Protein AF-A0A0L0UKL9-F1 (afdb_monomer)

Organism: NCBI:txid1165861

Structure (mmCIF, N/CA/C/O backbone):
data_AF-A0A0L0UKL9-F1
#
_entry.id   AF-A0A0L0UKL9-F1
#
loop_
_atom_site.group_PDB
_atom_site.id
_atom_site.type_symbol
_atom_site.label_atom_id
_atom_site.label_alt_id
_atom_site.label_comp_id
_atom_site.label_asym_id
_atom_site.label_entity_id
_atom_site.label_seq_id
_atom_site.pdbx_PDB_ins_code
_atom_site.Cartn_x
_atom_site.Cartn_y
_atom_site.Cartn_z
_atom_site.occupancy
_atom_site.B_iso_or_equiv
_atom_site.auth_seq_id
_atom_site.auth_comp_id
_atom_site.auth_asym_id
_atom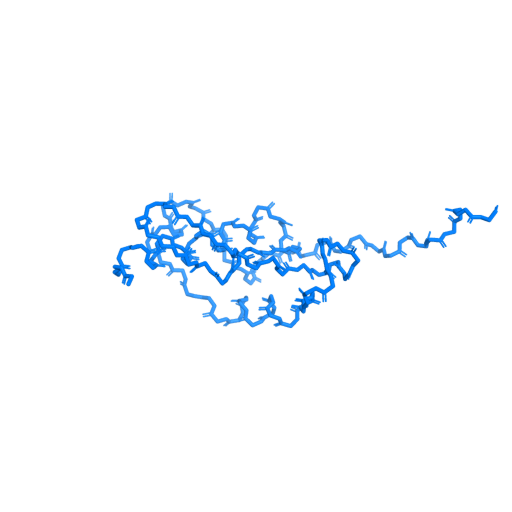_site.auth_atom_id
_atom_site.pdbx_PDB_model_num
ATOM 1 N N . MET A 1 1 ? -14.636 -2.078 -13.025 1.00 62.03 1 MET A N 1
ATOM 2 C CA . MET A 1 1 ? -14.272 -2.757 -11.773 1.00 62.03 1 MET A CA 1
ATOM 3 C C . MET A 1 1 ? -15.398 -2.516 -10.784 1.00 62.03 1 MET A C 1
ATOM 5 O O . MET A 1 1 ? -15.808 -1.369 -10.659 1.00 62.03 1 MET A O 1
ATOM 9 N N . ASP A 1 2 ? -15.933 -3.564 -10.163 1.00 79.50 2 ASP A N 1
ATOM 10 C CA . ASP A 1 2 ? -17.068 -3.438 -9.239 1.00 79.50 2 ASP A CA 1
ATOM 11 C C . ASP A 1 2 ? -16.652 -2.720 -7.946 1.00 79.50 2 ASP A C 1
ATOM 13 O O . ASP A 1 2 ? -15.506 -2.842 -7.504 1.00 79.50 2 ASP A O 1
ATOM 17 N N . LEU A 1 3 ? -17.573 -1.961 -7.344 1.00 74.62 3 LEU A N 1
ATOM 18 C CA . LEU A 1 3 ? -17.303 -1.130 -6.161 1.00 74.62 3 LEU A CA 1
ATOM 19 C C . LEU A 1 3 ? -16.783 -1.953 -4.967 1.00 74.62 3 LEU A C 1
ATOM 21 O O . LEU A 1 3 ? -15.901 -1.508 -4.229 1.00 74.62 3 LEU A O 1
ATOM 25 N N . ASP A 1 4 ? -17.280 -3.179 -4.819 1.00 82.50 4 ASP A N 1
ATOM 26 C CA . ASP A 1 4 ? -16.864 -4.098 -3.758 1.00 82.50 4 ASP A CA 1
ATOM 27 C C . ASP A 1 4 ? -15.400 -4.518 -3.927 1.00 82.50 4 ASP A C 1
ATOM 29 O O . ASP A 1 4 ? -14.616 -4.487 -2.975 1.00 82.50 4 ASP A O 1
ATOM 33 N N . ASN A 1 5 ? -14.992 -4.805 -5.166 1.00 86.00 5 ASN A N 1
ATOM 34 C CA . ASN A 1 5 ? -13.610 -5.158 -5.468 1.00 86.00 5 ASN A CA 1
ATOM 35 C C . ASN A 1 5 ? -12.673 -3.974 -5.173 1.00 86.00 5 ASN A C 1
ATOM 37 O O . ASN A 1 5 ? -11.559 -4.185 -4.697 1.00 86.00 5 ASN A O 1
ATOM 41 N N . LEU A 1 6 ? -13.111 -2.728 -5.406 1.00 89.06 6 LEU A N 1
ATOM 42 C CA . LEU A 1 6 ? -12.302 -1.540 -5.106 1.00 89.06 6 LEU A CA 1
ATOM 43 C C . LEU A 1 6 ? -12.027 -1.418 -3.602 1.00 89.06 6 LEU A C 1
ATOM 45 O O . LEU A 1 6 ? -10.912 -1.087 -3.201 1.00 89.06 6 LEU A O 1
ATOM 49 N N . THR A 1 7 ? -13.024 -1.729 -2.774 1.00 93.56 7 THR A N 1
ATOM 50 C CA . THR A 1 7 ? -12.908 -1.679 -1.309 1.00 93.56 7 THR A CA 1
ATOM 51 C C . THR A 1 7 ? -11.934 -2.746 -0.801 1.00 93.56 7 THR A C 1
ATOM 53 O O . THR A 1 7 ? -11.063 -2.447 0.022 1.00 93.56 7 THR A O 1
ATOM 56 N N . ILE A 1 8 ? -12.017 -3.966 -1.348 1.00 94.50 8 ILE A N 1
ATOM 57 C CA . ILE A 1 8 ? -11.082 -5.063 -1.050 1.00 94.50 8 ILE A CA 1
ATOM 58 C C . ILE A 1 8 ? -9.656 -4.685 -1.459 1.00 94.50 8 ILE A C 1
ATOM 60 O O . ILE A 1 8 ? -8.737 -4.817 -0.655 1.00 94.50 8 ILE A O 1
ATOM 64 N N . MET A 1 9 ? -9.459 -4.178 -2.678 1.00 95.00 9 MET A N 1
ATOM 65 C CA . MET A 1 9 ? -8.131 -3.793 -3.170 1.00 95.00 9 MET A CA 1
ATOM 66 C C . MET A 1 9 ? -7.509 -2.657 -2.356 1.00 95.00 9 MET A C 1
ATOM 68 O O . MET A 1 9 ? -6.327 -2.707 -2.027 1.00 95.00 9 MET A O 1
ATOM 72 N N . ASN A 1 10 ? -8.302 -1.653 -1.985 1.00 95.88 10 ASN A N 1
ATOM 73 C CA . ASN A 1 10 ? -7.840 -0.551 -1.148 1.00 95.88 10 ASN A CA 1
ATOM 74 C C . ASN A 1 10 ? -7.376 -1.041 0.239 1.00 95.88 10 ASN A C 1
ATOM 76 O O . ASN A 1 10 ? -6.319 -0.623 0.716 1.00 95.88 10 ASN A O 1
ATOM 80 N N . ALA A 1 11 ? -8.119 -1.975 0.845 1.00 97.44 11 ALA A N 1
ATOM 81 C CA . ALA A 1 11 ? -7.726 -2.610 2.101 1.00 97.44 11 ALA A CA 1
ATOM 82 C C . ALA A 1 11 ? -6.509 -3.533 1.936 1.00 97.44 11 ALA A C 1
ATOM 84 O O . ALA A 1 11 ? -5.663 -3.589 2.823 1.00 97.44 11 ALA A O 1
ATOM 85 N N . PHE A 1 12 ? -6.374 -4.215 0.796 1.00 97.25 12 PHE A N 1
ATOM 86 C CA . PHE A 1 12 ? -5.200 -5.032 0.492 1.00 97.25 12 PHE A CA 1
ATOM 87 C C . PHE A 1 12 ? -3.928 -4.180 0.402 1.00 97.25 12 PHE A C 1
ATOM 89 O 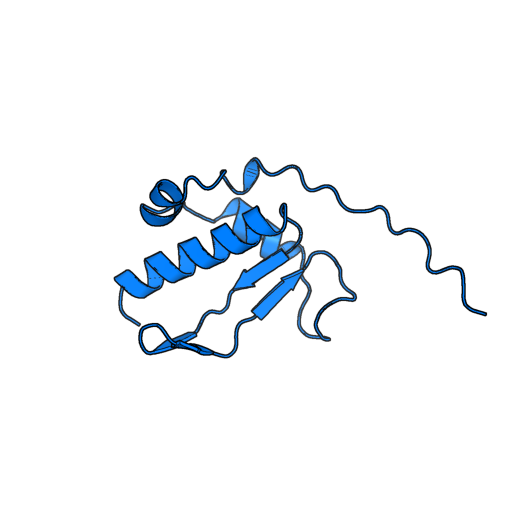O . PHE A 1 12 ? -2.933 -4.513 1.044 1.00 97.25 12 PHE A O 1
ATOM 96 N N . THR A 1 13 ? -3.961 -3.038 -0.295 1.00 97.75 13 THR A N 1
ATOM 97 C CA . THR A 1 13 ? -2.834 -2.090 -0.305 1.00 97.75 13 THR A CA 1
ATOM 98 C C . THR A 1 13 ? -2.447 -1.668 1.118 1.00 97.75 13 THR A C 1
ATOM 100 O O . TH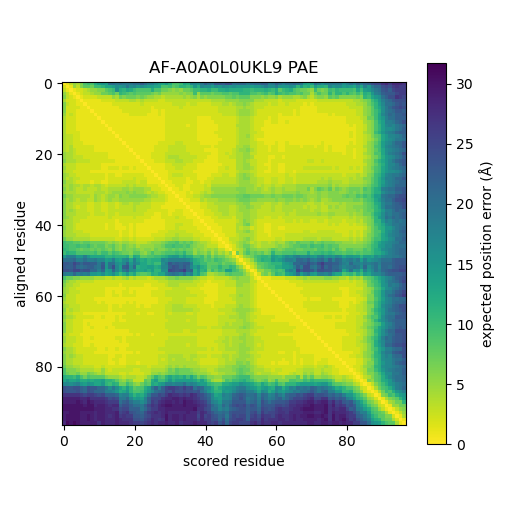R A 1 13 ? -1.269 -1.726 1.473 1.00 97.75 13 THR A O 1
ATOM 103 N N . HIS A 1 14 ? -3.420 -1.330 1.972 1.00 98.38 14 HIS A N 1
ATOM 104 C CA . HIS A 1 14 ? -3.165 -1.004 3.382 1.00 98.38 14 HIS A CA 1
ATOM 105 C C . HIS A 1 14 ? -2.564 -2.176 4.158 1.00 98.38 14 HIS A C 1
ATOM 107 O O . HIS A 1 14 ? -1.543 -2.010 4.823 1.00 98.38 14 HIS A O 1
ATOM 113 N N . TRP A 1 15 ? -3.124 -3.373 4.017 1.00 98.44 15 TRP A N 1
ATOM 114 C CA . TRP A 1 15 ? -2.604 -4.573 4.664 1.00 98.44 15 TRP A CA 1
ATOM 115 C C . TRP A 1 15 ? -1.144 -4.847 4.279 1.00 98.44 15 TRP A C 1
ATOM 117 O O . TRP A 1 15 ? -0.339 -5.158 5.158 1.00 98.44 15 TRP A O 1
ATOM 127 N N . THR A 1 16 ? -0.764 -4.668 3.007 1.00 97.75 16 THR A N 1
ATOM 128 C CA . THR A 1 16 ? 0.641 -4.834 2.585 1.00 97.75 16 THR A CA 1
ATOM 129 C C . THR A 1 16 ? 1.573 -3.815 3.245 1.00 97.75 16 THR A C 1
ATOM 131 O O . THR A 1 16 ? 2.662 -4.193 3.672 1.00 97.75 16 THR A O 1
ATOM 134 N N . TYR A 1 17 ? 1.124 -2.565 3.418 1.00 97.38 17 TYR A N 1
ATOM 135 C CA . TYR A 1 17 ? 1.873 -1.521 4.126 1.00 97.38 17 TYR A CA 1
ATOM 136 C C . TYR A 1 17 ? 2.094 -1.854 5.608 1.00 97.38 17 TYR A C 1
ATOM 138 O O . TYR A 1 17 ? 3.205 -1.714 6.119 1.00 97.38 17 TYR A O 1
ATOM 146 N N . ILE A 1 18 ? 1.060 -2.338 6.304 1.00 97.56 18 ILE A N 1
ATOM 147 C CA . ILE A 1 18 ? 1.185 -2.743 7.714 1.00 97.56 18 ILE A CA 1
ATOM 148 C C . ILE A 1 18 ? 2.080 -3.976 7.847 1.00 97.56 18 ILE A C 1
ATOM 150 O O . ILE A 1 18 ? 2.989 -4.004 8.675 1.00 97.56 18 ILE A O 1
ATOM 154 N N . THR A 1 19 ? 1.875 -4.973 6.988 1.00 96.75 19 THR A N 1
ATOM 155 C CA . THR A 1 19 ? 2.636 -6.232 7.009 1.00 96.75 19 THR A CA 1
ATOM 156 C C . THR A 1 19 ? 4.125 -6.004 6.737 1.00 96.75 19 THR A C 1
ATOM 158 O O . THR A 1 19 ? 4.970 -6.690 7.311 1.00 96.75 19 THR A O 1
ATOM 161 N N . SER A 1 20 ? 4.465 -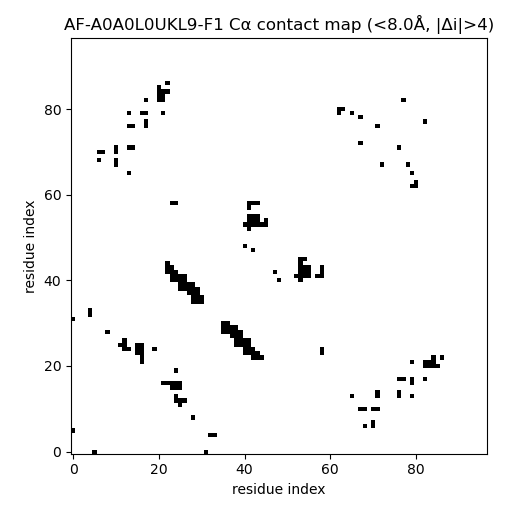5.009 5.912 1.00 94.19 20 SER A N 1
ATOM 162 C CA . SER A 1 20 ? 5.851 -4.611 5.639 1.00 94.19 20 SER A CA 1
ATOM 163 C C . SER A 1 20 ? 6.461 -3.702 6.716 1.00 94.19 20 SER A C 1
ATOM 165 O O . SER A 1 20 ? 7.596 -3.249 6.551 1.00 94.19 20 SER A O 1
ATOM 167 N N . GLN A 1 21 ? 5.737 -3.401 7.802 1.00 94.94 21 GLN A N 1
ATOM 168 C CA . GLN A 1 21 ? 6.142 -2.431 8.832 1.00 94.94 21 GLN A CA 1
ATOM 169 C C . GLN A 1 21 ? 6.450 -1.045 8.237 1.00 94.94 21 GLN A C 1
ATOM 171 O O . GLN A 1 21 ? 7.381 -0.345 8.639 1.00 94.94 21 GLN A O 1
ATOM 176 N N . GLY A 1 22 ? 5.668 -0.662 7.229 1.00 93.50 22 GLY A N 1
ATOM 177 C CA . GLY A 1 22 ? 5.719 0.641 6.581 1.00 93.50 22 GLY A CA 1
ATOM 178 C C . GLY A 1 22 ? 6.870 0.854 5.594 1.00 93.50 22 GLY A C 1
ATOM 179 O O . GLY A 1 22 ? 7.111 1.993 5.167 1.00 93.50 22 GLY A O 1
ATOM 180 N N . THR A 1 23 ? 7.579 -0.217 5.226 1.00 92.44 23 THR A N 1
ATOM 181 C CA . THR A 1 23 ? 8.716 -0.168 4.292 1.00 92.44 23 THR A CA 1
ATOM 182 C C . THR A 1 23 ? 8.287 -0.217 2.828 1.00 92.44 23 THR A C 1
ATOM 184 O O . THR A 1 23 ? 8.891 0.459 1.999 1.00 92.44 23 THR A O 1
ATOM 187 N N . SER A 1 24 ? 7.218 -0.948 2.515 1.00 93.69 24 SER A N 1
ATOM 188 C CA . SER A 1 24 ? 6.718 -1.119 1.150 1.00 93.69 24 SER A CA 1
ATOM 189 C C . SER A 1 24 ? 5.207 -1.324 1.097 1.00 93.69 24 SER A C 1
ATOM 191 O O . SER A 1 24 ? 4.572 -1.614 2.109 1.00 93.69 24 SER A O 1
ATOM 193 N N . LEU A 1 25 ? 4.609 -1.162 -0.080 1.00 94.94 25 LEU A N 1
ATOM 194 C CA . LEU A 1 25 ? 3.201 -1.482 -0.322 1.00 94.94 25 LEU A CA 1
ATOM 195 C C . LEU A 1 25 ? 2.982 -1.946 -1.760 1.00 94.94 25 LEU A C 1
ATOM 197 O O . LEU A 1 25 ? 3.776 -1.633 -2.649 1.00 94.94 25 LEU A O 1
ATOM 201 N N . VAL A 1 26 ? 1.883 -2.664 -1.985 1.00 94.69 26 VAL A N 1
ATOM 202 C CA . VAL A 1 26 ? 1.434 -3.073 -3.320 1.00 94.69 26 VAL A CA 1
ATOM 203 C C . VAL A 1 26 ? 0.266 -2.190 -3.755 1.00 94.69 26 VAL A C 1
ATOM 205 O O . VAL A 1 26 ? -0.738 -2.077 -3.047 1.00 94.69 26 VAL A O 1
ATOM 208 N N . CYS A 1 27 ? 0.382 -1.564 -4.920 1.00 92.75 27 CYS A N 1
ATOM 209 C CA . CYS A 1 27 ? -0.608 -0.665 -5.505 1.00 92.75 27 CYS A CA 1
ATOM 210 C C . CYS A 1 27 ? -0.791 -0.930 -7.007 1.00 92.75 27 CYS A C 1
ATOM 212 O O . CYS A 1 27 ? -0.366 -1.963 -7.519 1.00 92.75 27 CYS A O 1
ATOM 214 N N . ASP A 1 28 ? -1.469 -0.001 -7.689 1.00 90.81 28 ASP A N 1
ATOM 215 C CA . ASP A 1 28 ? -1.829 -0.086 -9.113 1.00 90.81 28 ASP A CA 1
ATOM 216 C C . ASP A 1 28 ? -2.517 -1.414 -9.475 1.00 90.81 28 ASP A C 1
ATOM 218 O O . ASP A 1 28 ? -2.210 -2.092 -10.450 1.00 90.81 28 ASP A O 1
ATOM 222 N N . LEU A 1 29 ? -3.427 -1.835 -8.593 1.00 92.44 29 LEU A N 1
ATOM 223 C CA . LEU A 1 29 ? -4.091 -3.125 -8.681 1.00 92.44 29 LEU A CA 1
ATOM 224 C C . LEU A 1 29 ? -5.166 -3.078 -9.769 1.00 92.44 29 LEU A C 1
ATOM 226 O O . LEU A 1 29 ? -6.087 -2.261 -9.722 1.00 92.44 29 LEU A O 1
ATOM 230 N N . GLN A 1 30 ? -5.064 -3.997 -10.721 1.00 88.62 30 GLN A N 1
ATOM 231 C CA . GLN A 1 30 ? -5.988 -4.146 -11.839 1.00 88.62 30 GLN A CA 1
ATOM 232 C C . GLN A 1 30 ? -6.282 -5.624 -12.090 1.00 88.62 30 GLN A C 1
ATOM 234 O O . GLN A 1 30 ? -5.531 -6.497 -11.660 1.00 88.62 30 GLN A O 1
ATOM 239 N N . GLY A 1 31 ? -7.388 -5.926 -12.770 1.00 89.31 31 GLY A N 1
ATOM 240 C CA . GLY A 1 31 ? -7.766 -7.303 -13.074 1.00 89.31 31 GLY A CA 1
ATOM 241 C C . GLY A 1 31 ? -9.271 -7.521 -13.183 1.00 89.31 31 GLY A C 1
ATOM 242 O O . GLY A 1 31 ? -10.044 -6.579 -13.384 1.00 89.31 31 GLY A O 1
ATOM 243 N N . VAL A 1 32 ? -9.687 -8.786 -13.072 1.00 88.50 32 VAL A N 1
ATOM 244 C CA . VAL A 1 32 ? -11.086 -9.213 -13.224 1.00 88.50 32 VAL A CA 1
ATOM 245 C C . VAL A 1 32 ? -11.463 -10.179 -12.105 1.00 88.50 32 VAL A C 1
ATOM 247 O O . VAL A 1 32 ? -10.845 -11.229 -11.924 1.00 88.50 32 VAL A O 1
ATOM 250 N N . GLY A 1 33 ? -12.522 -9.829 -11.372 1.00 86.44 33 GLY A N 1
ATOM 251 C CA . GLY A 1 33 ? -12.967 -10.592 -10.209 1.00 86.44 33 GLY A CA 1
ATOM 252 C C . GLY A 1 33 ? -11.852 -10.689 -9.157 1.00 86.44 33 GLY A C 1
ATOM 253 O O . GLY A 1 33 ? -11.284 -9.658 -8.802 1.00 86.44 33 GLY A O 1
ATOM 254 N N . PRO A 1 34 ? -11.517 -11.895 -8.665 1.00 85.19 34 PRO A N 1
ATOM 255 C CA . PRO A 1 34 ? -10.469 -12.079 -7.661 1.00 85.19 34 PRO A CA 1
ATOM 256 C C . PRO A 1 34 ? -9.049 -12.140 -8.248 1.00 85.19 34 PRO A C 1
ATOM 258 O O . PRO A 1 34 ? -8.088 -12.272 -7.493 1.00 85.19 34 PRO A O 1
ATOM 261 N N . ILE A 1 35 ? -8.896 -12.112 -9.576 1.00 90.12 35 ILE A N 1
ATOM 262 C CA . ILE A 1 35 ? -7.594 -12.251 -10.234 1.00 90.12 35 ILE A CA 1
ATOM 263 C C . ILE A 1 35 ? -7.034 -10.859 -10.510 1.00 90.12 35 ILE A C 1
ATOM 265 O O . ILE A 1 35 ? -7.621 -10.101 -11.284 1.00 90.12 35 ILE A O 1
ATOM 269 N N . LEU A 1 36 ? -5.888 -10.561 -9.897 1.00 91.19 36 LEU A N 1
ATOM 270 C CA . LEU A 1 36 ? -5.134 -9.324 -10.092 1.00 91.19 36 LEU A CA 1
ATOM 271 C C . LEU A 1 36 ? -3.944 -9.554 -11.030 1.00 91.19 36 LEU A C 1
ATOM 273 O O . LEU A 1 36 ? -3.374 -10.645 -11.074 1.00 91.19 36 LEU A O 1
ATOM 277 N N . THR A 1 37 ? -3.566 -8.521 -11.772 1.00 92.12 37 THR A N 1
ATOM 278 C CA . THR A 1 37 ? -2.439 -8.532 -12.706 1.00 92.12 37 THR A CA 1
ATOM 279 C C . THR A 1 37 ? -1.711 -7.192 -12.680 1.00 92.12 37 THR A C 1
ATOM 281 O O . THR A 1 37 ? -2.258 -6.211 -12.181 1.00 92.12 37 THR A O 1
ATOM 284 N N . ASP A 1 38 ? -0.467 -7.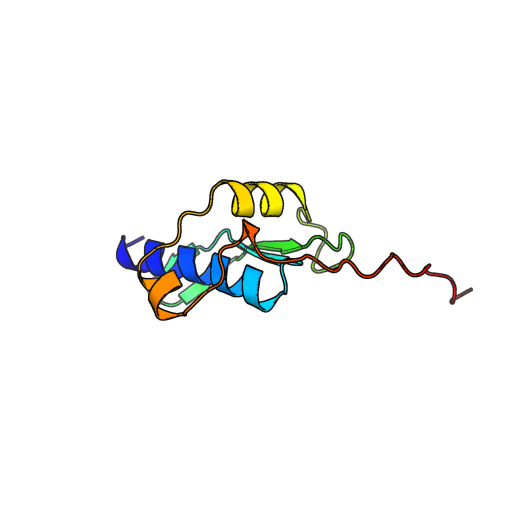188 -13.160 1.00 90.81 38 ASP A N 1
ATOM 285 C CA . ASP A 1 38 ? 0.411 -6.017 -13.267 1.00 90.81 38 ASP A CA 1
ATOM 286 C C . ASP A 1 38 ? 0.443 -5.094 -12.026 1.00 90.81 38 ASP A C 1
ATOM 288 O O . ASP A 1 38 ? 0.290 -3.881 -12.172 1.00 90.81 38 ASP A O 1
ATOM 292 N N . PRO A 1 39 ? 0.629 -5.624 -10.795 1.00 91.44 39 PRO A N 1
ATOM 293 C CA . PRO A 1 39 ? 0.729 -4.770 -9.620 1.00 91.44 39 PRO A CA 1
ATOM 294 C C . PRO A 1 39 ? 2.019 -3.946 -9.652 1.00 91.44 39 PRO A C 1
ATOM 296 O O . PRO A 1 39 ? 3.065 -4.408 -10.119 1.00 91.44 39 PRO A O 1
ATOM 299 N N . GLN A 1 40 ? 1.977 -2.770 -9.036 1.00 90.81 40 GLN A N 1
ATOM 300 C CA . GLN A 1 40 ? 3.171 -1.994 -8.726 1.00 90.81 40 GLN A CA 1
ATOM 301 C C . GLN A 1 40 ? 3.561 -2.182 -7.258 1.00 90.81 40 GLN A C 1
ATOM 303 O O . GLN A 1 40 ? 2.716 -2.124 -6.367 1.00 90.81 40 GLN A O 1
ATOM 308 N N . ILE A 1 41 ? 4.854 -2.371 -6.993 1.00 91.44 41 ILE A N 1
ATOM 309 C CA . ILE A 1 41 ? 5.402 -2.361 -5.634 1.00 91.44 41 ILE A CA 1
ATOM 310 C C . ILE A 1 41 ? 6.108 -1.026 -5.431 1.00 91.44 41 ILE A C 1
ATOM 312 O O . ILE A 1 41 ? 7.003 -0.679 -6.198 1.00 91.44 41 ILE A O 1
ATOM 316 N N . LEU A 1 42 ? 5.706 -0.283 -4.402 1.00 91.38 42 LEU A N 1
ATOM 317 C CA . LEU A 1 42 ? 6.476 0.856 -3.913 1.00 91.38 42 LEU A CA 1
ATOM 318 C C . LEU A 1 42 ? 7.300 0.394 -2.722 1.00 91.38 42 LEU A C 1
ATOM 320 O O . LEU A 1 42 ? 6.750 -0.189 -1.790 1.00 91.38 42 LEU A O 1
ATOM 324 N N . ASP A 1 43 ? 8.592 0.694 -2.727 1.00 91.25 43 ASP A N 1
ATOM 325 C CA . ASP A 1 43 ? 9.497 0.384 -1.624 1.00 91.25 43 ASP A CA 1
ATOM 326 C C . ASP A 1 43 ? 10.335 1.615 -1.269 1.00 91.25 43 ASP A C 1
ATOM 328 O O . ASP A 1 43 ? 10.713 2.408 -2.140 1.00 91.25 43 ASP A O 1
ATOM 332 N N . ARG A 1 44 ? 10.596 1.793 0.029 1.00 88.56 44 ARG A N 1
ATOM 333 C CA . ARG A 1 44 ? 11.532 2.807 0.528 1.00 88.56 44 ARG A CA 1
ATOM 334 C C . ARG A 1 44 ? 12.992 2.401 0.272 1.00 88.56 44 ARG A C 1
ATOM 336 O O . ARG A 1 44 ? 13.852 3.280 0.245 1.00 88.56 44 ARG A O 1
ATOM 343 N N . ASP A 1 45 ? 13.276 1.111 0.075 1.00 86.44 45 ASP A N 1
ATOM 344 C CA . ASP A 1 45 ? 14.558 0.593 -0.413 1.00 86.44 45 ASP A CA 1
ATOM 345 C C . ASP A 1 45 ? 14.635 0.738 -1.939 1.00 86.44 45 ASP A C 1
ATOM 347 O O . ASP A 1 45 ? 14.028 -0.010 -2.707 1.00 86.44 45 ASP A O 1
ATOM 351 N N . THR A 1 46 ? 15.426 1.711 -2.384 1.00 78.38 46 THR A N 1
ATOM 352 C CA . THR A 1 46 ? 15.541 2.077 -3.796 1.00 78.38 46 THR A CA 1
ATOM 353 C C . THR A 1 46 ? 16.217 1.018 -4.664 1.00 78.38 46 THR A C 1
ATOM 355 O O . THR A 1 46 ? 16.197 1.169 -5.883 1.00 78.38 46 THR A O 1
ATOM 358 N N . VAL A 1 47 ? 16.821 -0.020 -4.076 1.00 80.88 47 VAL A N 1
ATOM 359 C CA . VAL A 1 47 ? 17.604 -1.041 -4.795 1.00 80.88 47 VAL A CA 1
ATOM 360 C C . VAL A 1 47 ? 16.816 -2.348 -4.990 1.00 80.88 47 VAL A C 1
ATOM 362 O O . VAL A 1 47 ? 17.287 -3.263 -5.666 1.00 80.88 47 VAL A O 1
ATOM 365 N N . ARG A 1 48 ? 15.611 -2.464 -4.414 1.00 77.25 48 ARG A N 1
ATOM 366 C CA . ARG A 1 48 ? 14.765 -3.665 -4.526 1.00 77.25 48 ARG A CA 1
ATOM 367 C C . ARG A 1 48 ? 13.821 -3.632 -5.738 1.00 77.25 48 ARG A C 1
ATOM 369 O O . ARG A 1 48 ? 13.482 -2.574 -6.262 1.00 77.25 48 ARG A O 1
ATOM 376 N N . TRP A 1 49 ? 13.362 -4.832 -6.115 1.00 76.38 49 TRP A N 1
ATOM 377 C CA . TRP A 1 49 ? 12.331 -5.157 -7.118 1.00 76.38 49 TRP A CA 1
ATOM 378 C C . TRP A 1 49 ? 12.736 -4.986 -8.589 1.00 76.38 49 TRP A C 1
ATOM 380 O O . TRP A 1 49 ? 12.982 -5.991 -9.253 1.00 76.38 49 TRP A O 1
ATOM 390 N N . ALA A 1 50 ? 12.786 -3.760 -9.109 1.00 65.94 50 ALA A N 1
ATOM 391 C CA . ALA A 1 50 ? 13.155 -3.435 -10.493 1.00 65.94 50 ALA A CA 1
ATOM 392 C C . ALA A 1 50 ? 13.350 -1.910 -10.641 1.00 65.94 50 ALA A C 1
ATOM 394 O O . ALA A 1 50 ? 12.962 -1.155 -9.756 1.00 65.94 50 ALA A O 1
ATOM 395 N N . ASP A 1 51 ? 13.855 -1.441 -11.790 1.00 63.25 51 ASP A N 1
ATOM 396 C CA . ASP A 1 51 ? 14.079 -0.015 -12.142 1.00 63.25 51 ASP A CA 1
ATOM 397 C C . ASP A 1 51 ? 12.794 0.862 -12.219 1.00 63.25 51 ASP A C 1
ATOM 399 O O . ASP A 1 51 ? 12.798 1.987 -12.723 1.00 63.25 51 ASP A O 1
ATOM 403 N N . GLY A 1 52 ? 11.659 0.358 -11.731 1.00 54.91 52 GLY A N 1
ATOM 404 C CA . GLY A 1 52 ? 10.339 0.972 -11.830 1.00 54.91 52 GLY A CA 1
ATOM 405 C C . GLY A 1 52 ? 9.896 1.679 -10.550 1.00 54.91 52 GLY A C 1
ATOM 406 O O . GLY A 1 52 ? 9.177 1.108 -9.744 1.00 54.91 52 GLY A O 1
ATOM 407 N N . ASN A 1 53 ? 10.254 2.958 -10.421 1.00 59.22 53 ASN A N 1
ATOM 408 C CA . ASN A 1 53 ? 9.649 3.955 -9.522 1.00 59.22 53 ASN A CA 1
ATOM 409 C C . ASN A 1 53 ? 9.500 3.555 -8.032 1.00 59.22 53 ASN A C 1
ATOM 411 O O . ASN A 1 53 ? 8.404 3.548 -7.469 1.00 59.22 53 ASN A O 1
ATOM 415 N N . ASN A 1 54 ? 10.641 3.350 -7.370 1.00 63.88 54 ASN A N 1
ATOM 416 C CA . ASN A 1 54 ? 10.782 3.261 -5.911 1.00 63.88 54 ASN A CA 1
ATOM 417 C C . ASN A 1 54 ? 10.633 4.644 -5.254 1.00 63.88 54 ASN A C 1
ATOM 419 O O . ASN A 1 54 ? 11.604 5.253 -4.797 1.00 63.88 54 ASN A O 1
ATOM 423 N N . SER A 1 55 ? 9.421 5.201 -5.265 1.00 72.81 55 SER A N 1
ATOM 424 C 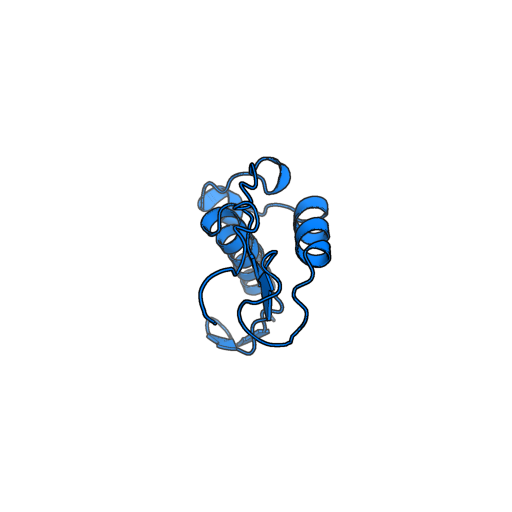CA . SER A 1 55 ? 9.182 6.514 -4.666 1.00 72.81 55 SER A CA 1
ATOM 425 C C . SER A 1 55 ? 8.649 6.374 -3.240 1.00 72.81 55 SER A C 1
ATOM 427 O O . SER A 1 55 ? 7.454 6.189 -3.018 1.00 72.81 55 SER A O 1
ATOM 429 N N . SER A 1 56 ? 9.524 6.573 -2.248 1.00 86.25 56 SER A N 1
ATOM 430 C CA . SER A 1 56 ? 9.117 6.842 -0.855 1.00 86.25 56 SER A CA 1
ATOM 431 C C . SER A 1 56 ? 7.990 7.882 -0.788 1.00 86.25 56 SER A C 1
ATOM 433 O O . SER A 1 56 ? 7.073 7.758 0.013 1.00 86.25 56 SER A O 1
ATOM 435 N N . LYS A 1 57 ? 7.995 8.841 -1.725 1.00 89.12 57 LYS A N 1
ATOM 436 C CA . LYS A 1 57 ? 6.934 9.831 -1.925 1.00 89.12 57 LYS A CA 1
ATOM 437 C C . LYS A 1 57 ? 5.549 9.216 -2.160 1.00 89.12 57 LYS A C 1
ATOM 439 O O . LYS A 1 57 ? 4.575 9.732 -1.625 1.00 89.12 57 LYS A O 1
ATOM 444 N N . GLY A 1 58 ? 5.430 8.162 -2.968 1.00 91.62 58 GLY A N 1
ATOM 445 C CA . GLY A 1 58 ? 4.150 7.489 -3.199 1.00 91.62 58 GLY A CA 1
ATOM 446 C C . GLY A 1 58 ? 3.617 6.828 -1.927 1.00 91.62 58 GLY A C 1
ATOM 447 O O . GLY A 1 58 ? 2.428 6.935 -1.633 1.00 91.62 58 GLY A O 1
ATOM 448 N N . ILE A 1 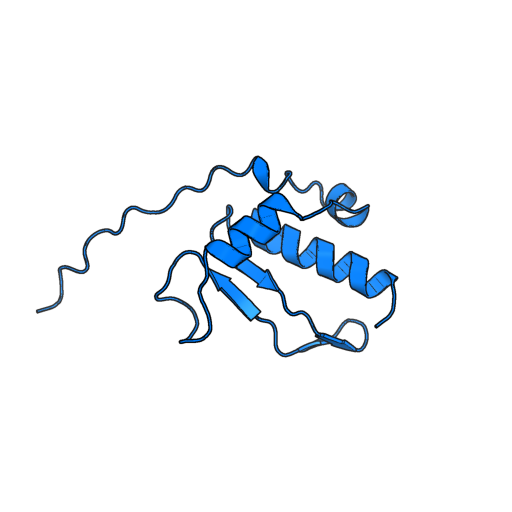59 ? 4.509 6.249 -1.118 1.00 94.12 59 ILE A N 1
ATOM 449 C CA . ILE A 1 59 ? 4.163 5.715 0.206 1.00 94.12 59 ILE A CA 1
ATOM 450 C C . ILE A 1 59 ? 3.728 6.847 1.144 1.00 94.12 59 ILE A C 1
ATOM 452 O O . ILE A 1 59 ? 2.718 6.715 1.828 1.00 94.12 59 ILE A O 1
ATOM 456 N N . ASP A 1 60 ? 4.432 7.979 1.155 1.00 93.81 60 ASP A N 1
ATOM 457 C CA . ASP A 1 60 ? 4.070 9.125 1.998 1.00 93.81 60 ASP A CA 1
ATOM 458 C C . ASP A 1 60 ? 2.692 9.698 1.613 1.00 93.81 60 ASP A C 1
ATOM 460 O O . ASP A 1 60 ? 1.885 10.027 2.484 1.00 93.81 60 ASP A O 1
ATOM 464 N N . ILE A 1 61 ? 2.378 9.755 0.312 1.00 94.88 61 ILE A N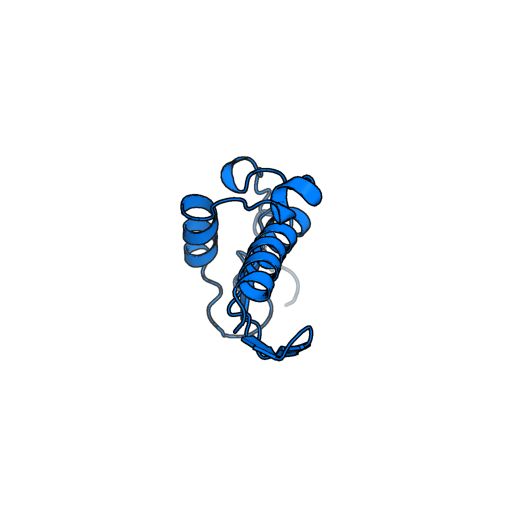 1
ATOM 465 C CA . ILE A 1 61 ? 1.045 10.135 -0.181 1.00 94.88 61 ILE A CA 1
ATOM 466 C C . ILE A 1 61 ? -0.005 9.116 0.268 1.00 94.88 61 ILE A C 1
ATOM 468 O O . ILE A 1 61 ? -1.067 9.524 0.739 1.00 94.88 61 ILE A O 1
ATOM 472 N N . PHE A 1 62 ? 0.277 7.814 0.155 1.00 95.75 62 PHE A N 1
ATOM 473 C CA . PHE A 1 62 ? -0.624 6.769 0.643 1.00 95.75 62 PHE A CA 1
ATOM 474 C C . PHE A 1 62 ? -0.928 6.961 2.134 1.00 95.75 62 PHE A C 1
ATOM 476 O O . PHE A 1 62 ? -2.095 7.044 2.505 1.00 95.75 62 PHE A O 1
ATOM 483 N N . VAL A 1 63 ? 0.095 7.130 2.976 1.00 96.56 63 VAL A N 1
ATOM 484 C CA . VAL A 1 63 ? -0.076 7.341 4.423 1.00 96.56 63 VAL A CA 1
ATOM 485 C C . VAL A 1 63 ? -0.928 8.580 4.718 1.00 96.56 63 VAL A C 1
ATOM 487 O O . VAL A 1 63 ? -1.783 8.538 5.600 1.00 96.56 63 VAL A O 1
ATOM 490 N N . ALA A 1 64 ? -0.728 9.669 3.972 1.00 96.44 64 ALA A N 1
ATOM 491 C CA . ALA A 1 64 ? -1.446 10.924 4.184 1.00 96.44 64 ALA A CA 1
ATOM 492 C C . ALA A 1 64 ? -2.903 10.909 3.688 1.00 96.44 64 ALA A C 1
ATOM 494 O O . ALA A 1 64 ? -3.713 11.709 4.157 1.00 96.44 64 ALA A O 1
ATOM 495 N N . THR A 1 65 ? -3.233 10.061 2.711 1.00 96.12 65 THR A N 1
ATOM 496 C CA . THR A 1 65 ? -4.519 10.130 1.988 1.00 96.12 65 THR A CA 1
ATOM 497 C C . THR A 1 65 ? -5.385 8.885 2.123 1.00 96.12 65 THR A C 1
ATOM 499 O O . THR A 1 65 ? -6.573 8.947 1.804 1.00 96.12 65 THR A O 1
ATOM 502 N N . HIS A 1 66 ? -4.834 7.768 2.604 1.00 97.31 66 HIS A N 1
ATOM 503 C CA . HIS A 1 66 ? -5.595 6.544 2.797 1.00 97.31 66 HIS A CA 1
ATOM 504 C C . HIS A 1 66 ? -6.718 6.752 3.818 1.00 97.31 66 HIS A C 1
ATOM 506 O O . HIS A 1 66 ? -6.504 7.242 4.926 1.00 97.31 66 HIS A O 1
ATOM 512 N N . GLN A 1 67 ? -7.921 6.332 3.440 1.00 97.25 67 GLN A N 1
ATOM 513 C CA . GLN A 1 67 ? -9.083 6.301 4.315 1.00 97.25 67 GLN A CA 1
ATOM 514 C C . GLN A 1 67 ? -9.455 4.844 4.547 1.00 97.25 67 GLN A C 1
ATOM 516 O O . GLN A 1 67 ? -9.831 4.147 3.604 1.00 97.25 67 GLN A O 1
ATOM 521 N N . CYS A 1 68 ? -9.352 4.397 5.800 1.00 98.06 68 CYS A N 1
ATOM 522 C CA . CYS A 1 68 ? -9.753 3.048 6.164 1.00 98.06 68 CYS A CA 1
ATOM 523 C C . CYS A 1 68 ? -11.214 2.803 5.787 1.00 98.06 68 CYS A C 1
ATOM 525 O O . CYS A 1 68 ? -12.085 3.655 5.975 1.00 98.06 68 CYS A O 1
ATOM 527 N N . ASN A 1 69 ? -11.476 1.595 5.308 1.00 96.75 69 ASN A N 1
ATOM 528 C CA . ASN A 1 69 ? -12.811 1.124 4.978 1.00 96.75 69 ASN A CA 1
ATOM 529 C C . ASN A 1 69 ? -13.210 -0.044 5.911 1.00 96.75 69 ASN A C 1
ATOM 531 O O . ASN A 1 69 ? -12.388 -0.483 6.725 1.00 96.75 69 ASN A O 1
ATOM 535 N N . PRO A 1 70 ? -14.451 -0.566 5.835 1.00 97.62 70 PRO A N 1
ATOM 536 C CA . PRO A 1 70 ? -14.899 -1.644 6.719 1.00 97.62 70 PRO A CA 1
ATOM 537 C C . PRO A 1 70 ? -14.015 -2.899 6.701 1.00 97.62 70 PRO A C 1
ATOM 539 O O . PRO A 1 70 ? -13.927 -3.584 7.715 1.00 97.62 70 PRO A O 1
ATOM 542 N N . ILE A 1 71 ? -13.326 -3.186 5.592 1.00 97.56 71 ILE A N 1
ATOM 543 C CA . ILE A 1 71 ? -12.414 -4.331 5.475 1.00 97.56 71 ILE A CA 1
ATOM 544 C C . ILE A 1 71 ? -11.121 -4.068 6.247 1.00 97.56 71 ILE A C 1
ATOM 546 O O . ILE A 1 71 ? -10.660 -4.962 6.947 1.00 97.56 71 ILE A O 1
ATOM 550 N N . CYS A 1 72 ? -10.575 -2.846 6.209 1.00 98.31 72 CYS A N 1
ATOM 551 C CA . CYS A 1 72 ? -9.436 -2.477 7.060 1.00 98.31 72 CYS A CA 1
ATOM 552 C C . CYS A 1 72 ? -9.765 -2.693 8.546 1.00 98.31 72 CYS A C 1
ATOM 554 O O . CYS A 1 72 ? -8.942 -3.214 9.292 1.00 98.31 72 CYS A O 1
ATOM 556 N N . GLY A 1 73 ? -10.987 -2.328 8.958 1.00 97.94 73 GLY A N 1
ATOM 557 C CA . GLY A 1 73 ? -11.479 -2.559 10.318 1.00 97.94 73 GLY A CA 1
ATOM 558 C C . GLY A 1 73 ? -11.673 -4.042 10.642 1.00 97.94 73 GLY A C 1
ATOM 559 O O . GLY A 1 73 ? -11.264 -4.486 11.708 1.00 97.94 73 GLY A O 1
ATOM 560 N N . ALA A 1 74 ? -12.238 -4.821 9.715 1.00 98.06 74 ALA A N 1
ATOM 561 C CA . ALA A 1 74 ? -12.411 -6.267 9.876 1.00 98.06 74 ALA A CA 1
ATOM 562 C C . ALA A 1 74 ? -11.077 -7.033 9.946 1.00 98.06 74 ALA A C 1
ATOM 564 O O . ALA A 1 74 ? -11.015 -8.100 10.548 1.00 98.06 74 ALA A O 1
ATOM 565 N N . LEU A 1 75 ? -10.025 -6.492 9.328 1.00 97.69 75 LEU A N 1
ATOM 566 C CA . LEU A 1 75 ? -8.655 -7.001 9.396 1.00 97.69 75 LEU A CA 1
ATOM 567 C C . LEU A 1 75 ? -7.854 -6.432 10.581 1.00 97.69 75 LEU A C 1
ATOM 569 O O . LEU A 1 75 ? -6.680 -6.765 10.716 1.00 97.69 75 LEU A O 1
ATOM 573 N N . GLU A 1 76 ? -8.462 -5.573 11.408 1.00 97.81 76 GLU A N 1
ATOM 574 C CA . GLU A 1 76 ? -7.835 -4.932 12.573 1.00 97.81 76 GLU A CA 1
ATOM 575 C C . GLU A 1 76 ? -6.515 -4.209 12.235 1.00 97.81 76 GLU A C 1
ATOM 577 O O . GLU A 1 76 ? -5.547 -4.233 12.997 1.00 97.81 76 GLU A O 1
ATOM 582 N N . LEU A 1 77 ? -6.462 -3.556 11.069 1.00 97.75 77 LEU A N 1
ATOM 583 C CA . LEU A 1 77 ? -5.254 -2.872 10.611 1.00 97.75 77 LEU A CA 1
ATOM 584 C C . LEU A 1 77 ? -5.002 -1.590 11.405 1.00 97.75 77 LEU A C 1
ATOM 586 O O . LEU A 1 77 ? -5.885 -0.740 11.551 1.00 97.75 77 LEU A O 1
ATOM 590 N N . GLU A 1 78 ? -3.757 -1.407 11.839 1.00 96.75 78 GLU A N 1
ATOM 591 C CA . GLU A 1 78 ? -3.300 -0.141 12.402 1.00 96.75 78 GLU A CA 1
ATOM 592 C C . GLU A 1 78 ? -3.394 0.987 11.359 1.00 96.75 78 GLU A C 1
ATOM 594 O O . GLU A 1 78 ? -3.197 0.768 10.162 1.00 96.75 78 GLU A O 1
ATOM 599 N N . LEU A 1 79 ? -3.704 2.213 11.795 1.00 96.81 79 LEU A N 1
ATOM 600 C CA . LEU A 1 79 ? -3.734 3.367 10.894 1.00 96.81 79 LEU A CA 1
ATOM 601 C C . LEU A 1 79 ? -2.350 3.580 10.264 1.00 96.81 79 LEU A C 1
ATOM 603 O O . LEU A 1 79 ? -1.359 3.566 10.996 1.00 96.81 79 LEU A O 1
ATOM 607 N N . PRO A 1 80 ? -2.252 3.867 8.950 1.00 95.69 80 PRO A N 1
ATOM 608 C CA . PRO A 1 80 ? -0.954 4.021 8.293 1.00 95.69 80 PRO A CA 1
ATOM 609 C C . PRO A 1 80 ? -0.023 5.026 8.985 1.00 95.69 80 PRO A C 1
ATOM 611 O O . PRO A 1 80 ? 1.172 4.782 9.099 1.00 95.69 80 PRO A O 1
ATOM 614 N N . GLY A 1 81 ? -0.569 6.133 9.500 1.00 93.31 81 GLY A N 1
ATOM 615 C CA . GLY A 1 81 ? 0.204 7.176 10.183 1.00 93.31 81 GLY A CA 1
ATOM 616 C C . GLY A 1 81 ? 0.771 6.791 11.5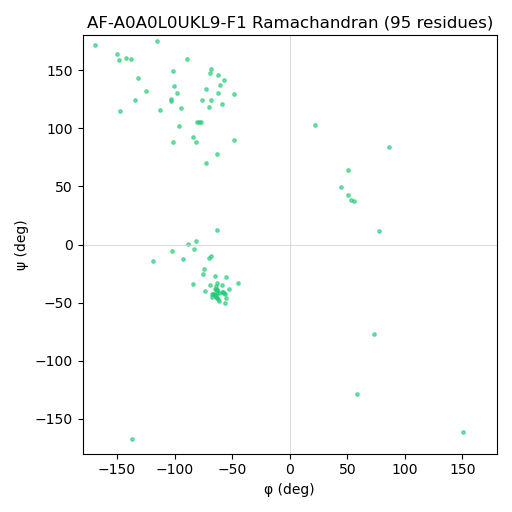55 1.00 93.31 81 GLY A C 1
ATOM 617 O O . GLY A 1 81 ? 1.606 7.528 12.073 1.00 93.31 81 GLY A O 1
ATOM 618 N N . ASN A 1 82 ? 0.347 5.669 12.143 1.00 93.06 82 ASN A N 1
ATOM 619 C CA . ASN A 1 82 ? 0.832 5.217 13.451 1.00 93.06 82 ASN A CA 1
ATOM 620 C C . ASN A 1 82 ? 2.032 4.262 13.346 1.00 93.06 82 ASN A C 1
ATOM 622 O O . ASN A 1 82 ? 2.708 4.009 14.343 1.00 93.06 82 ASN A O 1
ATOM 626 N N . VAL A 1 83 ? 2.327 3.755 12.146 1.00 90.31 83 VAL A N 1
ATOM 627 C CA . VAL A 1 83 ? 3.414 2.796 11.935 1.00 90.31 83 VAL A CA 1
ATOM 628 C C . VAL A 1 83 ? 4.769 3.484 12.105 1.00 90.31 83 VAL A C 1
ATOM 630 O O . VAL A 1 83 ? 5.137 4.383 11.347 1.00 90.31 83 VAL A O 1
ATOM 633 N N . ILE A 1 84 ? 5.553 3.028 13.084 1.00 84.06 84 ILE A N 1
ATOM 634 C CA . ILE A 1 84 ? 6.934 3.481 13.285 1.00 84.06 84 ILE A CA 1
ATOM 635 C C . ILE A 1 84 ? 7.833 2.763 12.274 1.00 84.06 84 ILE A C 1
ATOM 637 O O . ILE A 1 84 ? 8.150 1.584 12.428 1.00 84.06 84 ILE A O 1
ATOM 641 N N . VAL A 1 85 ? 8.262 3.483 11.236 1.00 78.56 85 VAL A N 1
ATOM 642 C CA . VAL A 1 85 ? 9.133 2.928 10.192 1.00 78.56 85 VAL A CA 1
ATOM 643 C C . VAL A 1 85 ? 10.570 2.839 10.708 1.00 78.56 85 VAL A C 1
ATOM 645 O O . VAL A 1 85 ? 11.286 3.838 10.779 1.00 78.56 85 VAL A O 1
ATOM 648 N N . ASN A 1 86 ? 11.018 1.627 11.026 1.00 65.31 86 ASN A N 1
ATOM 649 C CA . ASN A 1 86 ? 12.424 1.358 11.309 1.00 65.31 86 ASN A CA 1
ATOM 650 C C . ASN A 1 86 ? 13.164 1.136 9.986 1.00 65.31 86 ASN A C 1
ATOM 652 O O . ASN A 1 86 ? 13.215 0.018 9.476 1.00 65.31 86 ASN A O 1
ATOM 656 N N . MET A 1 87 ? 13.738 2.194 9.406 1.00 57.91 87 MET A N 1
ATOM 657 C CA . MET A 1 87 ? 14.682 2.001 8.304 1.00 57.91 87 MET A CA 1
ATOM 658 C C . MET A 1 87 ? 15.949 1.338 8.857 1.00 57.91 87 MET A C 1
ATOM 660 O O . MET A 1 87 ? 16.565 1.907 9.765 1.00 57.91 87 MET A O 1
ATOM 664 N N . PRO A 1 88 ? 16.392 0.180 8.331 1.00 51.44 88 PRO A N 1
ATOM 665 C CA . PRO A 1 88 ? 17.757 -0.242 8.578 1.00 51.44 88 PRO A CA 1
ATOM 666 C C . PRO A 1 88 ? 18.659 0.870 8.041 1.00 51.44 88 PRO A C 1
ATOM 668 O O . PRO A 1 88 ? 18.567 1.243 6.870 1.00 51.44 88 PRO A O 1
ATOM 671 N N . ALA A 1 89 ? 19.489 1.448 8.914 1.00 45.53 89 ALA A N 1
ATOM 672 C CA . ALA A 1 89 ? 20.549 2.343 8.480 1.00 45.53 89 ALA A CA 1
ATOM 673 C C . ALA A 1 89 ? 21.288 1.638 7.343 1.00 45.53 89 ALA A C 1
ATOM 675 O O . ALA A 1 89 ? 21.637 0.464 7.499 1.00 45.53 89 ALA A O 1
ATOM 676 N N . LEU A 1 90 ? 21.467 2.335 6.214 1.00 45.59 90 LEU A N 1
ATOM 677 C CA . LEU A 1 90 ? 22.304 1.914 5.094 1.00 45.59 90 LEU A CA 1
ATOM 678 C C . LEU A 1 90 ? 23.657 1.481 5.661 1.00 45.59 90 LEU A C 1
ATOM 680 O O . LEU A 1 90 ? 24.564 2.290 5.849 1.00 45.59 90 LEU A O 1
ATOM 684 N N . THR A 1 91 ? 23.771 0.200 5.998 1.00 39.28 91 THR A N 1
ATOM 685 C CA . THR A 1 91 ? 25.013 -0.399 6.443 1.00 39.28 91 THR A CA 1
ATOM 686 C C . THR A 1 91 ? 25.736 -0.680 5.152 1.00 39.28 91 THR A C 1
ATOM 688 O O . THR A 1 91 ? 25.509 -1.689 4.496 1.00 39.28 91 THR A O 1
ATOM 691 N N . THR A 1 92 ? 26.465 0.351 4.740 1.00 40.06 92 THR A N 1
ATOM 692 C CA . THR A 1 92 ? 27.687 0.324 3.958 1.00 40.06 92 THR A CA 1
ATOM 693 C C . THR A 1 92 ? 27.874 -0.959 3.159 1.00 40.06 92 THR A C 1
ATOM 695 O O . THR A 1 92 ? 28.315 -1.977 3.685 1.00 40.06 92 THR A O 1
ATOM 698 N N . CYS A 1 93 ? 27.609 -0.867 1.858 1.00 41.22 93 CYS A N 1
ATOM 699 C CA . CYS A 1 93 ? 28.175 -1.765 0.862 1.00 41.22 93 CYS A CA 1
ATOM 700 C C . CYS A 1 93 ? 29.709 -1.577 0.866 1.00 41.22 93 CYS A C 1
ATOM 702 O O . CYS A 1 93 ? 30.274 -0.827 0.076 1.00 41.22 93 CYS A O 1
ATOM 704 N N . LEU A 1 94 ? 30.373 -2.171 1.854 1.00 46.41 94 LEU A N 1
ATOM 705 C CA . LEU A 1 94 ? 31.805 -2.431 1.930 1.00 46.41 94 LEU A CA 1
ATOM 706 C C . LEU A 1 94 ? 31.899 -3.937 2.171 1.00 46.41 94 LEU A C 1
ATOM 708 O O . LEU A 1 94 ? 31.211 -4.439 3.054 1.00 46.41 94 LEU A O 1
ATOM 712 N N . LEU A 1 95 ? 32.757 -4.617 1.405 1.00 45.19 95 LEU A N 1
ATOM 713 C CA . LEU A 1 95 ? 32.763 -6.059 1.094 1.00 45.19 95 LEU A CA 1
ATOM 714 C C . LEU A 1 95 ? 31.842 -6.320 -0.112 1.00 45.19 95 LEU A C 1
ATOM 716 O O . LEU A 1 95 ? 30.659 -6.588 0.037 1.00 45.19 95 LEU A O 1
ATOM 720 N N . LEU A 1 96 ? 32.309 -6.162 -1.350 1.00 39.53 96 LEU A N 1
ATOM 721 C CA . LEU A 1 96 ? 33.363 -6.981 -1.953 1.00 39.53 96 LEU A CA 1
ATOM 722 C C . LEU A 1 96 ? 34.205 -6.152 -2.946 1.00 39.53 96 LEU A C 1
ATOM 724 O O . LEU A 1 96 ? 33.704 -5.731 -3.987 1.00 39.53 96 LEU A O 1
ATOM 728 N N . THR A 1 97 ? 35.485 -5.964 -2.624 1.00 49.88 97 THR A N 1
ATOM 729 C CA . THR A 1 97 ? 36.582 -5.782 -3.593 1.00 49.88 97 THR A CA 1
ATOM 730 C C . THR A 1 97 ? 37.509 -6.971 -3.465 1.00 49.88 97 THR A C 1
ATOM 732 O O . THR A 1 97 ? 37.778 -7.323 -2.291 1.00 49.88 97 THR A O 1
#

Secondary structure (DSSP, 8-state):
--HHHHHHHHHHHHHHHHHTTTSEEEE--EEETTEEESPEEEESSTTSS-SS---HHHHHHHHHH----HHHHHTTPPPGGG----PPP--------

pLDDT: mean 84.48, std 16.97, range [39.28, 98.44]

Foldseek 3Di:
DDPVVVLVQLLQQLVQCVVVLNFKGWDPWDDDDPDTDDIDMAGCPCPPDDVPDNDPVVSVCCLVDRDHDVVNVVVVGDRSVVRDDDDDPPPDPDDDD

Mean predicted aligned error: 7.39 Å

Nearest PDB structures (foldseek):
  5e4h-assembly2_B  TM=8.717E-01  e=1.511E-05  Dictyostelium discoideum
  5e4h-assembly6_F  TM=8.631E-01  e=2.266E-05  Dictyostelium discoideum
  5e4h-assembly7_G  TM=8.629E-01  e=2.266E-05  Dictyostelium discoideum
  5e4h-assembly3_C  TM=8.714E-01  e=3.177E-05  Dictyostelium discoideum
  3lmi-assembly2_B  TM=8.587E-01  e=9.361E-05  Dictyostelium discoideum

Radius of gyration: 15.14 Å; Cα contacts (8 Å, |Δi|>4): 109; chains: 1; bounding box: 54×23×27 Å

Sequence (97 aa):
MDLDNLTIMNAFTHWTYITSQGTSLVCDLQGVGPILTDPQILDRDTVRWADGNNSSKGIDIFVATHQCNPICGALELELPGNVIVNMPALTTCLLLT

InterPro domains:
  IPR004166 Alpha-type protein kinase, alpha-kinase domain [PF02816] (4-72)
  IPR004166 Alpha-type protein kinase, alpha-kinase domain [PS51158] (1-80)
  IPR011009 Protein kinase-like domain superfamily [SSF56112] (8-78)
  IPR051852 Alpha-type Protein Kinase [PTHR45992] (5-78)

Solvent-accessible surface area (backbone atoms only — not comparable to full-atom values): 6066 Å² total; per-residue (Å²): 131,58,72,67,58,51,54,52,50,55,30,47,27,50,49,37,21,60,74,49,49,60,44,30,33,49,41,70,78,40,71,60,90,94,49,74,46,83,64,40,61,35,28,62,57,72,88,55,99,58,100,64,69,49,38,49,64,59,55,52,49,45,47,77,65,67,73,85,49,76,60,27,60,75,67,68,58,77,61,64,79,73,58,78,61,79,72,77,72,86,76,65,97,70,84,86,130